Protein AF-A0A2Z6LVL5-F1 (afdb_monomer_lite)

Structure (mmCIF, N/CA/C/O backbone):
data_AF-A0A2Z6LVL5-F1
#
_entry.id   AF-A0A2Z6LVL5-F1
#
loop_
_atom_site.group_PDB
_atom_site.id
_atom_site.type_symbol
_atom_site.label_atom_id
_atom_site.label_alt_id
_atom_site.label_comp_id
_atom_site.label_asym_id
_atom_site.label_entity_id
_atom_site.label_seq_id
_atom_site.pdbx_PDB_ins_code
_atom_site.Cartn_x
_atom_site.Cartn_y
_atom_site.Cartn_z
_atom_site.occupancy
_atom_site.B_iso_or_equiv
_atom_site.auth_seq_id
_atom_site.auth_comp_id
_atom_site.auth_asym_id
_atom_site.auth_atom_id
_atom_site.pdbx_PDB_model_num
ATOM 1 N N . MET A 1 1 ? 21.521 -43.311 -5.655 1.00 43.59 1 MET A N 1
ATOM 2 C CA . MET A 1 1 ? 21.459 -42.672 -4.325 1.00 43.59 1 MET A CA 1
ATOM 3 C C . MET A 1 1 ? 22.452 -41.533 -4.340 1.00 43.59 1 MET A C 1
ATOM 5 O O . MET A 1 1 ? 23.641 -41.7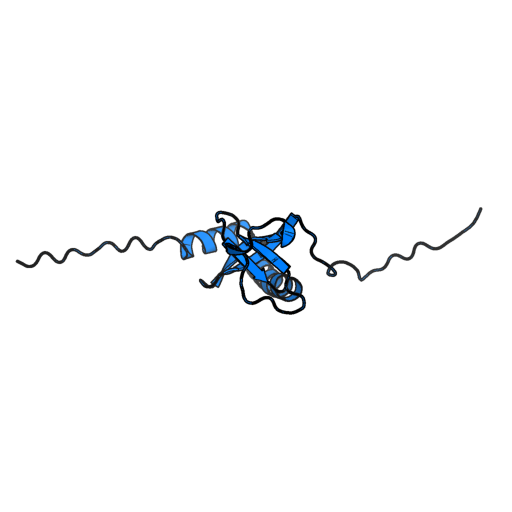91 -4.247 1.00 43.59 1 MET A O 1
ATOM 9 N N . GLU A 1 2 ? 21.982 -40.305 -4.516 1.00 42.38 2 GLU A N 1
ATOM 10 C CA . GLU A 1 2 ? 22.817 -39.116 -4.365 1.00 42.38 2 GLU A CA 1
ATOM 11 C C . GLU A 1 2 ? 22.066 -38.132 -3.473 1.00 42.38 2 GLU A C 1
ATOM 13 O O . GLU A 1 2 ? 20.840 -38.025 -3.526 1.00 42.38 2 GLU A O 1
ATOM 18 N N . LYS A 1 3 ? 22.808 -37.567 -2.527 1.00 42.25 3 LYS A N 1
ATOM 19 C CA . LYS A 1 3 ? 22.341 -37.065 -1.242 1.00 42.25 3 LYS A CA 1
ATOM 20 C C . LYS A 1 3 ? 22.686 -35.581 -1.162 1.00 42.25 3 LYS A C 1
ATOM 22 O O . LYS A 1 3 ? 23.861 -35.239 -1.225 1.00 42.25 3 LYS A O 1
ATOM 27 N N . GLY A 1 4 ? 21.682 -34.750 -0.886 1.00 37.72 4 GLY A N 1
ATOM 28 C CA . GLY A 1 4 ? 21.843 -33.383 -0.373 1.00 37.72 4 GLY A CA 1
ATOM 29 C C . GLY A 1 4 ? 22.079 -32.322 -1.456 1.00 37.72 4 GLY A C 1
ATOM 30 O O . GLY A 1 4 ? 22.733 -32.574 -2.451 1.00 37.72 4 GLY A O 1
ATOM 31 N N . LYS A 1 5 ? 21.597 -31.089 -1.314 1.00 46.25 5 LYS A N 1
ATOM 32 C CA . LYS A 1 5 ? 21.202 -30.354 -0.108 1.00 46.25 5 LYS A CA 1
ATOM 33 C C . LYS A 1 5 ? 20.069 -29.393 -0.486 1.00 46.25 5 LYS A C 1
ATOM 35 O O . LYS A 1 5 ? 20.266 -28.544 -1.347 1.00 46.25 5 LYS A O 1
ATOM 40 N N . ASN A 1 6 ? 18.922 -29.500 0.183 1.00 44.97 6 ASN A N 1
ATOM 41 C CA . ASN A 1 6 ? 17.922 -28.436 0.179 1.00 44.97 6 ASN A CA 1
ATOM 42 C C . ASN A 1 6 ? 18.476 -27.290 1.026 1.00 44.97 6 ASN A C 1
ATOM 44 O O . ASN A 1 6 ? 18.599 -27.430 2.243 1.00 44.97 6 ASN A O 1
ATOM 48 N N . GLN A 1 7 ? 18.849 -26.187 0.381 1.00 43.69 7 GLN A N 1
ATOM 49 C CA . GLN A 1 7 ? 19.005 -24.914 1.071 1.00 43.69 7 GLN A CA 1
ATOM 50 C C . GLN A 1 7 ? 17.611 -24.321 1.223 1.00 43.69 7 GLN A C 1
ATOM 52 O O . GLN A 1 7 ? 16.970 -23.928 0.253 1.00 43.69 7 GLN A O 1
ATOM 57 N N . ILE A 1 8 ? 17.129 -24.352 2.457 1.00 47.28 8 ILE A N 1
ATOM 58 C CA . ILE A 1 8 ? 15.980 -23.581 2.902 1.00 47.28 8 ILE A CA 1
ATOM 59 C C . ILE A 1 8 ? 16.570 -22.216 3.243 1.00 47.28 8 ILE A C 1
ATOM 61 O O . ILE A 1 8 ? 17.247 -22.075 4.260 1.00 47.28 8 ILE A O 1
ATOM 65 N N . ASN A 1 9 ? 16.413 -21.248 2.345 1.00 39.22 9 ASN A N 1
ATOM 66 C CA . ASN A 1 9 ? 16.780 -19.870 2.636 1.00 39.22 9 ASN A CA 1
ATOM 67 C C . ASN A 1 9 ? 15.688 -19.278 3.531 1.00 39.22 9 ASN A C 1
ATOM 69 O O . ASN A 1 9 ? 14.685 -18.742 3.066 1.00 39.22 9 ASN A O 1
ATOM 73 N N . GLU A 1 10 ? 15.877 -19.413 4.842 1.00 45.72 10 GLU A N 1
ATOM 74 C CA . GLU A 1 10 ? 15.217 -18.564 5.828 1.00 45.72 10 GLU A CA 1
ATOM 75 C C . GLU A 1 10 ? 15.755 -17.136 5.652 1.00 45.72 10 GLU A C 1
ATOM 77 O O . GLU A 1 10 ? 16.851 -16.805 6.101 1.00 45.72 10 GLU A O 1
ATOM 82 N N . GLY A 1 11 ? 15.001 -16.308 4.923 1.00 43.66 11 GLY A N 1
ATOM 83 C CA . GLY A 1 11 ? 15.342 -14.902 4.686 1.00 43.66 11 GLY A CA 1
ATOM 84 C C . GLY A 1 11 ? 14.624 -14.203 3.525 1.00 43.66 11 GLY A C 1
ATOM 85 O O . GLY A 1 11 ? 14.946 -13.056 3.242 1.00 43.66 11 GLY A O 1
ATOM 86 N N . GLU A 1 12 ? 13.667 -14.843 2.849 1.00 39.28 12 GLU A N 1
ATOM 87 C CA . GLU A 1 12 ? 13.128 -14.367 1.567 1.00 39.28 12 GLU A CA 1
ATOM 88 C C . GLU A 1 12 ? 11.597 -14.223 1.617 1.00 39.28 12 GLU 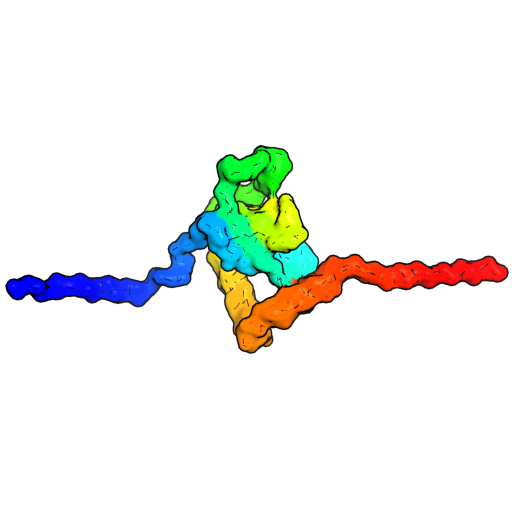A C 1
ATOM 90 O O . GLU A 1 12 ? 10.852 -15.069 1.132 1.00 39.28 12 GLU A O 1
ATOM 95 N N . ALA A 1 13 ? 11.098 -13.172 2.273 1.00 41.56 13 ALA A N 1
ATOM 96 C CA . ALA A 1 13 ? 9.657 -12.872 2.284 1.00 41.56 13 ALA A CA 1
ATOM 97 C C . ALA A 1 13 ? 9.324 -11.370 2.191 1.00 41.56 13 ALA A C 1
ATOM 99 O O . ALA A 1 13 ? 8.170 -10.985 2.371 1.00 41.56 13 ALA A O 1
ATOM 100 N N . ALA A 1 14 ? 10.316 -10.516 1.913 1.00 45.34 14 ALA A N 1
ATOM 101 C CA . ALA A 1 14 ? 10.135 -9.065 1.793 1.00 45.34 14 ALA A CA 1
ATOM 102 C C . ALA A 1 14 ? 10.724 -8.461 0.503 1.00 45.34 14 ALA A C 1
ATOM 104 O O . ALA A 1 14 ? 10.741 -7.238 0.370 1.00 45.34 14 ALA A O 1
ATOM 105 N N . ASP A 1 15 ? 11.181 -9.286 -0.445 1.00 58.84 15 ASP A N 1
ATOM 106 C CA . ASP A 1 15 ? 11.826 -8.806 -1.667 1.00 58.84 15 ASP A CA 1
ATOM 107 C C . ASP A 1 15 ? 10.914 -8.961 -2.891 1.00 58.84 15 ASP A C 1
ATOM 109 O O . ASP A 1 15 ? 10.613 -10.051 -3.366 1.00 58.84 15 ASP A O 1
ATOM 113 N N . SER A 1 16 ? 10.529 -7.799 -3.420 1.00 73.88 16 SER A N 1
ATOM 114 C CA . SER A 1 16 ? 9.735 -7.533 -4.625 1.00 73.88 16 SER A CA 1
ATOM 115 C C . SER A 1 16 ? 8.217 -7.743 -4.515 1.00 73.88 16 SER A C 1
ATOM 117 O O . SER A 1 16 ? 7.699 -8.844 -4.393 1.00 73.88 16 SER A O 1
ATOM 119 N N . VAL A 1 17 ? 7.488 -6.629 -4.611 1.00 88.44 17 VAL A N 1
ATOM 120 C CA . VAL A 1 17 ? 6.046 -6.626 -4.881 1.00 88.44 17 VAL A CA 1
ATOM 121 C C . VAL A 1 17 ? 5.848 -6.826 -6.382 1.00 88.44 17 VAL A C 1
ATOM 123 O O . VAL A 1 17 ? 6.466 -6.116 -7.182 1.00 88.44 17 VAL A O 1
ATOM 126 N N . ALA A 1 18 ? 5.002 -7.778 -6.763 1.00 93.00 18 ALA A N 1
ATOM 127 C CA . ALA A 1 18 ? 4.723 -8.130 -8.147 1.00 93.00 18 ALA A CA 1
ATOM 128 C C . ALA A 1 18 ? 3.523 -7.354 -8.710 1.00 93.00 18 ALA A C 1
ATOM 130 O O . ALA A 1 18 ? 2.688 -6.809 -7.986 1.00 93.00 18 ALA A O 1
ATOM 131 N N . PHE A 1 19 ? 3.408 -7.306 -10.040 1.00 94.25 19 PHE A N 1
ATOM 132 C CA . PHE A 1 19 ? 2.207 -6.766 -10.676 1.00 94.25 19 PHE A CA 1
ATOM 133 C C . PHE A 1 19 ? 0.987 -7.616 -10.320 1.00 94.25 19 PHE A C 1
ATOM 135 O O . PHE A 1 19 ? 1.020 -8.839 -10.418 1.00 94.25 19 PHE A O 1
ATOM 142 N N . GLY A 1 20 ? -0.104 -6.951 -9.952 1.00 93.81 20 GLY A N 1
ATOM 143 C CA . GLY A 1 20 ? -1.329 -7.593 -9.490 1.00 93.81 20 GLY A CA 1
ATOM 144 C C . GLY A 1 20 ? -1.436 -7.713 -7.970 1.00 93.81 20 GLY A C 1
ATOM 145 O O . GLY A 1 20 ? -2.567 -7.811 -7.487 1.00 93.81 20 GLY A O 1
ATOM 146 N N . ASP A 1 21 ? -0.324 -7.616 -7.233 1.00 95.69 21 ASP A N 1
ATOM 147 C CA . ASP A 1 21 ? -0.326 -7.667 -5.771 1.00 95.69 21 ASP A CA 1
ATOM 148 C C . ASP A 1 21 ? -1.134 -6.517 -5.174 1.00 95.69 21 ASP A C 1
ATOM 150 O O . ASP A 1 21 ? -1.150 -5.393 -5.689 1.00 95.69 21 ASP A O 1
ATOM 154 N N . VAL A 1 22 ? -1.792 -6.799 -4.051 1.00 95.88 22 VAL A N 1
ATOM 155 C CA . VAL A 1 22 ? -2.524 -5.796 -3.282 1.00 95.88 22 VAL A CA 1
ATOM 156 C C . VAL A 1 22 ? -1.697 -5.397 -2.073 1.00 95.88 22 VAL A C 1
ATOM 158 O O . VAL A 1 22 ? -1.411 -6.215 -1.204 1.00 95.88 22 VAL A O 1
ATOM 161 N N . ILE A 1 23 ? -1.365 -4.113 -2.002 1.00 96.12 23 ILE A N 1
ATOM 162 C CA . ILE A 1 23 ? -0.698 -3.501 -0.855 1.00 96.12 23 ILE A CA 1
ATOM 163 C C . ILE A 1 23 ? -1.596 -2.428 -0.246 1.00 96.12 23 ILE A C 1
ATOM 165 O O . ILE A 1 23 ? -2.463 -1.865 -0.916 1.00 96.12 23 ILE A O 1
ATOM 169 N N . TYR A 1 24 ? -1.382 -2.115 1.027 1.00 96.69 24 TYR A N 1
ATOM 170 C CA . TYR A 1 24 ? -2.054 -0.989 1.668 1.00 96.69 24 TYR A CA 1
ATOM 171 C C . TYR A 1 24 ? -1.187 0.257 1.594 1.00 96.69 24 TYR A C 1
ATOM 173 O O . TYR A 1 24 ? 0.006 0.219 1.897 1.00 96.69 24 TYR A O 1
ATOM 181 N N . VAL A 1 25 ? -1.804 1.369 1.202 1.00 96.06 25 VAL A N 1
ATOM 182 C CA . VAL A 1 25 ? -1.143 2.662 1.022 1.00 96.06 25 VAL A CA 1
ATOM 183 C C . VAL A 1 25 ? -1.820 3.731 1.858 1.00 96.06 25 VAL A C 1
ATOM 185 O O . VAL A 1 25 ? -3.038 3.724 2.044 1.00 96.06 25 VAL A O 1
ATOM 188 N N . LYS A 1 26 ? -1.027 4.675 2.358 1.00 95.12 26 LYS A N 1
ATOM 189 C CA . LYS A 1 26 ? -1.536 5.799 3.138 1.00 95.12 26 LYS A CA 1
ATOM 190 C C . LYS A 1 26 ? -1.982 6.927 2.212 1.00 95.12 26 LYS A C 1
ATOM 192 O O . LYS A 1 26 ? -1.173 7.517 1.496 1.00 95.12 26 LYS A O 1
ATOM 197 N N . LEU A 1 27 ? -3.273 7.243 2.237 1.00 92.62 27 LEU A N 1
ATOM 198 C CA . LEU A 1 27 ? -3.846 8.362 1.495 1.00 92.62 27 LEU A CA 1
ATOM 199 C C . LEU A 1 27 ? -3.469 9.702 2.140 1.00 92.62 27 LEU A C 1
ATOM 201 O O . LEU A 1 27 ? -3.061 9.771 3.300 1.00 92.62 27 LEU A O 1
ATOM 205 N N . ARG A 1 28 ? -3.669 10.806 1.407 1.00 88.19 28 ARG A N 1
ATOM 206 C CA . ARG A 1 28 ? -3.445 12.169 1.930 1.00 88.19 28 ARG A CA 1
ATOM 207 C C . ARG A 1 28 ? -4.325 12.506 3.134 1.00 88.19 28 ARG A C 1
ATOM 209 O O . ARG A 1 28 ? -3.895 13.271 3.988 1.00 88.19 28 ARG A O 1
ATOM 216 N N . SER A 1 29 ? -5.521 11.926 3.218 1.00 87.25 29 SER A N 1
ATOM 217 C CA . SER A 1 29 ? -6.397 12.034 4.389 1.00 87.25 29 SER A CA 1
ATOM 218 C C . SER A 1 29 ? -5.824 11.339 5.628 1.00 87.25 29 SER A C 1
ATOM 220 O O . SER A 1 29 ? -6.264 11.588 6.750 1.00 87.25 29 SER A O 1
ATOM 222 N N . GLY A 1 30 ? -4.816 10.482 5.456 1.00 90.50 30 GLY A N 1
ATOM 223 C CA . GLY A 1 30 ? -4.219 9.653 6.495 1.00 90.50 30 GLY A CA 1
ATOM 224 C C . GLY A 1 30 ? -4.892 8.290 6.660 1.00 90.50 30 GLY A C 1
ATOM 225 O O . GLY A 1 30 ? -4.457 7.537 7.526 1.00 90.50 30 GLY A O 1
ATOM 226 N N . SER A 1 31 ? -5.921 7.980 5.866 1.00 93.94 31 SER A N 1
ATOM 227 C CA . SER A 1 31 ? -6.547 6.654 5.795 1.00 93.94 31 SER A CA 1
ATOM 228 C C . SER A 1 31 ? -5.612 5.635 5.137 1.00 93.94 31 SER A C 1
ATOM 230 O O . SER A 1 31 ? -4.867 5.981 4.217 1.00 93.94 31 SER A O 1
ATOM 232 N N . TRP A 1 32 ? -5.672 4.379 5.578 1.00 96.06 32 TRP A N 1
ATOM 233 C CA . TRP A 1 32 ? -4.982 3.260 4.932 1.00 96.06 32 TRP A CA 1
ATOM 234 C C . TRP A 1 32 ? -5.929 2.554 3.972 1.00 96.06 32 TRP A C 1
ATOM 236 O O . TRP A 1 32 ? -7.012 2.139 4.374 1.00 96.06 32 TRP A O 1
ATOM 246 N N . TRP A 1 33 ? -5.524 2.422 2.710 1.00 96.38 33 TRP A N 1
ATOM 247 C CA . TRP A 1 33 ? -6.401 1.945 1.644 1.00 96.38 33 TRP A CA 1
ATOM 248 C C . TRP A 1 33 ? -5.762 0.838 0.815 1.00 96.38 33 TRP A C 1
ATOM 250 O O . TRP A 1 33 ? -4.571 0.940 0.509 1.00 96.38 33 TRP A O 1
ATOM 260 N N . PRO A 1 34 ? -6.528 -0.179 0.390 1.00 96.75 34 PRO A N 1
ATOM 261 C CA . PRO A 1 34 ? -6.023 -1.177 -0.536 1.00 96.75 34 PRO A CA 1
ATOM 262 C C . PRO A 1 34 ? -5.731 -0.553 -1.907 1.00 96.75 34 PRO A C 1
ATOM 264 O O . PRO A 1 34 ? -6.531 0.207 -2.466 1.00 96.75 34 PRO A O 1
ATOM 267 N N . ALA A 1 35 ? -4.593 -0.917 -2.486 1.00 96.81 35 ALA A N 1
ATOM 268 C CA . ALA A 1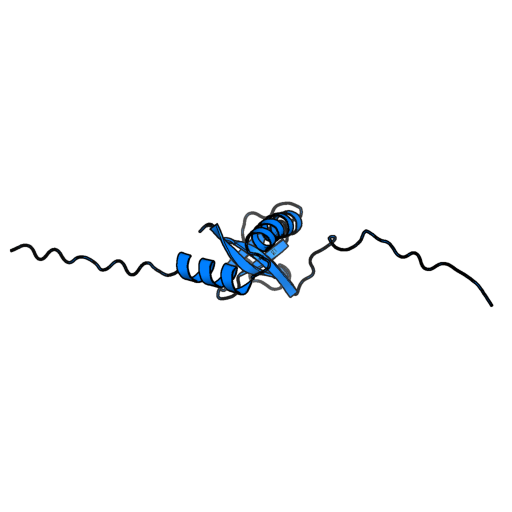 35 ? -4.186 -0.538 -3.829 1.00 96.81 35 ALA A CA 1
ATOM 269 C C . ALA A 1 35 ? -3.518 -1.720 -4.536 1.00 96.81 35 ALA A C 1
ATOM 271 O O . ALA A 1 35 ? -2.812 -2.507 -3.913 1.00 96.81 35 ALA A O 1
ATOM 272 N N . GLN A 1 36 ? -3.748 -1.843 -5.839 1.00 96.81 36 GLN A N 1
ATOM 273 C CA . GLN A 1 36 ? -3.161 -2.892 -6.666 1.00 96.81 36 GLN A CA 1
ATOM 274 C C . GLN A 1 36 ? -1.921 -2.374 -7.386 1.00 96.81 36 GLN A C 1
ATOM 276 O O . GLN A 1 36 ? -1.974 -1.296 -7.977 1.00 96.81 36 GLN A O 1
ATOM 281 N N . VAL A 1 37 ? -0.839 -3.143 -7.394 1.00 96.00 37 VAL A N 1
ATOM 282 C CA . VAL A 1 37 ? 0.367 -2.823 -8.163 1.00 96.00 37 VAL A CA 1
ATOM 283 C C . VAL A 1 37 ? 0.117 -3.064 -9.646 1.00 96.00 37 VAL A C 1
ATOM 285 O O . VAL A 1 37 ? -0.373 -4.119 -10.045 1.00 96.00 37 VAL A O 1
ATOM 288 N N . VAL A 1 38 ? 0.434 -2.072 -10.474 1.00 94.44 38 VAL A N 1
ATOM 289 C CA . VAL A 1 38 ? 0.139 -2.076 -11.912 1.00 94.44 38 VAL A CA 1
ATOM 290 C C . VAL A 1 38 ? 1.379 -1.728 -12.725 1.00 94.44 38 VAL A C 1
ATOM 292 O O . VAL A 1 38 ? 2.270 -1.023 -12.255 1.00 94.44 38 VAL A O 1
ATOM 295 N N . ASP A 1 39 ? 1.430 -2.217 -13.962 1.00 91.75 39 ASP A N 1
ATOM 296 C CA . ASP A 1 39 ? 2.503 -1.873 -14.893 1.00 91.75 39 ASP A CA 1
ATOM 297 C C . ASP A 1 39 ? 2.274 -0.469 -15.467 1.00 91.75 39 ASP A C 1
ATOM 299 O O . ASP A 1 39 ? 1.203 -0.172 -16.005 1.00 91.75 39 ASP A O 1
ATOM 303 N N . ASP A 1 40 ? 3.300 0.382 -15.430 1.00 86.50 40 ASP A N 1
ATOM 304 C CA . ASP A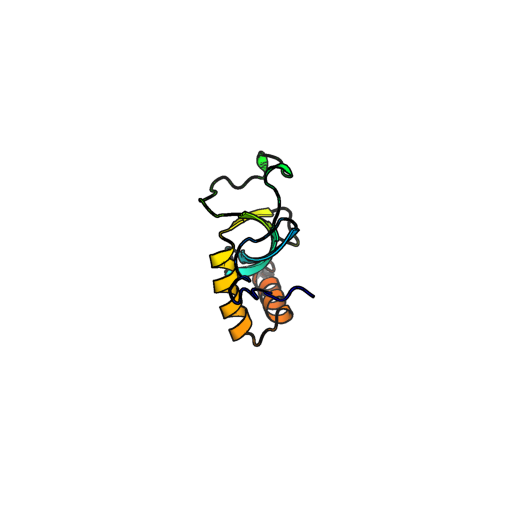 1 40 ? 3.310 1.693 -16.082 1.00 86.50 40 ASP A CA 1
ATOM 305 C C . ASP A 1 40 ? 2.935 1.598 -17.569 1.00 86.50 40 ASP A C 1
ATOM 307 O O . ASP A 1 40 ? 2.375 2.542 -18.129 1.00 86.50 40 ASP A O 1
ATOM 311 N N . LYS A 1 41 ? 3.251 0.489 -18.246 1.00 87.56 41 LYS A N 1
ATOM 312 C CA . LYS A 1 41 ? 2.913 0.292 -19.666 1.00 87.56 41 LYS A CA 1
ATOM 313 C C . LYS A 1 41 ? 1.419 0.072 -19.902 1.00 87.56 41 LYS A C 1
ATOM 315 O O . LYS A 1 41 ? 0.948 0.309 -21.009 1.00 87.56 41 LYS A O 1
ATOM 320 N N . SER A 1 42 ? 0.682 -0.345 -18.874 1.00 83.81 42 SER A N 1
ATOM 321 C CA . SER A 1 42 ? -0.755 -0.628 -18.962 1.00 83.81 42 SER A CA 1
ATOM 322 C C . SER A 1 42 ? -1.638 0.618 -18.832 1.00 83.81 42 SER A C 1
ATOM 324 O O . SER A 1 42 ? -2.849 0.526 -19.030 1.00 83.81 42 SER A O 1
ATOM 326 N N . ILE A 1 43 ? -1.057 1.788 -18.524 1.00 86.06 43 ILE A N 1
ATOM 327 C CA . ILE A 1 43 ? -1.815 3.021 -18.284 1.00 86.06 43 ILE A CA 1
ATOM 328 C C . ILE A 1 43 ? -1.438 4.159 -19.236 1.00 86.06 43 ILE A C 1
ATOM 330 O O . ILE A 1 43 ? -0.279 4.337 -19.621 1.00 86.06 43 ILE A O 1
ATOM 334 N N . LEU A 1 44 ? -2.440 4.973 -19.582 1.00 86.56 44 LEU A N 1
ATOM 335 C CA . LEU A 1 44 ? -2.261 6.174 -20.397 1.00 86.56 44 LEU A CA 1
ATOM 336 C C . LEU A 1 44 ? -1.283 7.142 -19.725 1.00 86.56 44 LEU A C 1
ATOM 338 O O . LEU A 1 44 ? -1.367 7.394 -18.523 1.00 86.56 44 LEU A O 1
ATOM 342 N N . SER A 1 45 ? -0.399 7.752 -20.515 1.00 84.50 45 SER A N 1
ATOM 343 C CA . SER A 1 45 ? 0.608 8.694 -20.012 1.00 84.50 45 SER A CA 1
ATOM 344 C C . SER A 1 45 ? 0.010 9.889 -19.261 1.00 84.50 45 SER A C 1
ATOM 346 O O . SER A 1 45 ? 0.644 10.402 -18.347 1.00 84.50 45 SER A O 1
ATOM 348 N N . SER A 1 46 ? -1.217 10.302 -19.596 1.00 85.56 46 SER A N 1
ATOM 349 C CA . SER A 1 46 ? -1.945 11.376 -18.903 1.00 85.56 46 SER A CA 1
ATOM 350 C C . SER A 1 46 ? -2.375 11.020 -17.475 1.00 85.56 46 SER A C 1
ATOM 352 O O . SER A 1 46 ? -2.586 11.919 -16.666 1.00 85.56 46 SER A O 1
ATOM 354 N N . LEU A 1 47 ? -2.494 9.728 -17.154 1.00 85.75 47 LEU A N 1
ATOM 355 C CA . LEU A 1 47 ? -2.877 9.227 -15.830 1.00 85.75 47 LEU A CA 1
ATOM 356 C C . LEU A 1 47 ? -1.662 8.928 -14.941 1.00 85.75 47 LEU A C 1
ATOM 358 O O . LEU A 1 47 ? -1.820 8.668 -13.748 1.00 85.75 47 LEU A O 1
ATOM 362 N N . LYS A 1 48 ? -0.448 8.958 -15.508 1.00 86.31 48 LYS A N 1
ATOM 363 C CA . LYS A 1 48 ? 0.784 8.646 -14.781 1.00 86.31 48 LYS A CA 1
ATOM 364 C C . LYS A 1 48 ? 1.102 9.742 -13.763 1.00 86.31 48 LYS A C 1
ATOM 366 O O . LYS A 1 48 ? 1.181 10.917 -14.131 1.00 86.31 48 LYS A O 1
ATOM 371 N N . PRO A 1 49 ? 1.359 9.391 -12.492 1.00 87.00 49 PRO A N 1
ATOM 372 C CA . PRO A 1 49 ? 1.822 10.366 -11.522 1.00 87.00 49 PRO A CA 1
ATOM 373 C C . PRO A 1 49 ? 3.220 10.866 -11.911 1.00 87.00 49 PRO A C 1
ATOM 375 O O . PRO A 1 49 ? 4.122 10.083 -12.202 1.00 87.00 49 PRO A O 1
ATOM 378 N N . ARG A 1 50 ? 3.417 12.187 -11.888 1.00 82.06 50 ARG A N 1
ATOM 379 C CA . ARG A 1 50 ? 4.623 12.847 -12.425 1.00 82.06 50 ARG A CA 1
ATOM 380 C C . ARG A 1 50 ? 5.908 12.604 -11.617 1.00 82.06 50 ARG A C 1
ATOM 382 O O . ARG A 1 50 ? 6.998 12.712 -12.164 1.00 82.06 50 ARG A O 1
ATOM 389 N N . ASN A 1 51 ? 5.792 12.285 -10.328 1.00 80.62 51 ASN A N 1
ATOM 390 C CA . ASN A 1 51 ? 6.921 12.254 -9.393 1.00 80.62 51 ASN A CA 1
ATOM 391 C C . ASN A 1 51 ? 7.195 10.823 -8.913 1.00 80.62 51 ASN A C 1
ATOM 393 O O . ASN A 1 51 ? 6.752 10.446 -7.830 1.00 80.62 51 ASN A O 1
ATOM 397 N N . ARG A 1 52 ? 7.887 10.018 -9.723 1.00 86.38 52 ARG A N 1
ATOM 398 C CA . ARG A 1 52 ? 8.331 8.668 -9.342 1.00 86.38 52 ARG A CA 1
ATOM 399 C C . ARG A 1 52 ? 9.752 8.728 -8.782 1.00 86.38 52 ARG A C 1
ATOM 401 O O . ARG A 1 52 ? 10.628 9.295 -9.433 1.00 86.38 52 ARG A O 1
ATOM 408 N N . ARG A 1 53 ? 9.989 8.172 -7.591 1.00 89.50 53 ARG A N 1
ATOM 409 C CA . ARG A 1 53 ? 11.341 8.007 -7.033 1.00 89.50 53 ARG A CA 1
ATOM 410 C C . ARG A 1 53 ? 11.900 6.632 -7.392 1.00 89.50 53 ARG A C 1
ATOM 412 O O . ARG A 1 53 ? 11.160 5.718 -7.755 1.00 89.50 53 ARG A O 1
ATOM 419 N N . ALA A 1 54 ? 13.219 6.481 -7.291 1.00 87.31 54 ALA A N 1
ATOM 420 C CA . ALA A 1 54 ? 13.855 5.177 -7.442 1.00 87.31 54 ALA A CA 1
ATOM 421 C C . ALA A 1 54 ? 13.304 4.197 -6.390 1.00 87.31 54 ALA A C 1
ATOM 423 O O . ALA A 1 54 ? 13.217 4.539 -5.211 1.00 87.31 54 ALA A O 1
ATOM 424 N N . GLY A 1 55 ? 12.912 3.001 -6.833 1.00 88.06 55 GLY A N 1
ATOM 425 C CA . GLY A 1 55 ? 12.295 1.980 -5.980 1.00 88.06 55 GLY A CA 1
ATOM 426 C C . GLY A 1 55 ? 10.788 2.140 -5.754 1.00 88.06 55 GLY A C 1
ATOM 427 O O . GLY A 1 55 ? 10.188 1.266 -5.134 1.00 88.06 55 GLY A O 1
ATOM 428 N N . ASP A 1 56 ? 10.154 3.201 -6.265 1.00 93.00 56 ASP A N 1
ATOM 429 C CA . ASP A 1 56 ? 8.695 3.310 -6.217 1.00 93.00 56 ASP A CA 1
ATOM 430 C C . ASP A 1 56 ? 8.042 2.396 -7.263 1.00 93.00 56 ASP A C 1
ATOM 432 O O . ASP A 1 56 ? 8.480 2.316 -8.422 1.00 93.00 56 ASP A O 1
ATOM 436 N N . VAL A 1 57 ? 6.934 1.776 -6.862 1.00 93.75 57 VAL A N 1
ATOM 437 C CA . VAL A 1 57 ? 6.005 1.058 -7.735 1.00 93.75 57 VAL A CA 1
ATOM 438 C C . VAL A 1 57 ? 4.767 1.906 -8.007 1.00 93.75 57 VAL A C 1
ATOM 440 O O . VAL A 1 57 ? 4.359 2.722 -7.175 1.00 93.75 57 VAL A O 1
ATOM 443 N N . LEU A 1 58 ? 4.165 1.716 -9.177 1.00 95.19 58 LEU A N 1
ATOM 444 C CA . LEU A 1 58 ? 2.888 2.328 -9.507 1.00 95.19 58 LEU A CA 1
ATOM 445 C C . LEU A 1 58 ? 1.755 1.460 -8.965 1.00 95.19 58 LEU A C 1
ATOM 447 O O . LEU A 1 58 ? 1.720 0.250 -9.189 1.00 95.19 58 LEU A O 1
ATOM 451 N N . VAL A 1 59 ? 0.801 2.091 -8.288 1.00 95.62 59 VAL A N 1
ATOM 452 C CA . VAL A 1 59 ? -0.383 1.414 -7.762 1.00 95.62 59 VAL A CA 1
ATOM 453 C C . VAL A 1 59 ? -1.667 2.123 -8.166 1.00 95.62 59 VAL A C 1
ATOM 455 O O . VAL A 1 59 ? -1.702 3.351 -8.257 1.00 95.62 59 VAL A O 1
ATOM 458 N N . ARG A 1 60 ? -2.741 1.357 -8.364 1.00 95.69 60 ARG A N 1
ATOM 459 C CA . ARG A 1 60 ? -4.112 1.842 -8.545 1.00 95.69 60 ARG A CA 1
ATOM 460 C C . ARG A 1 60 ? -4.894 1.665 -7.249 1.00 95.69 60 ARG A C 1
ATOM 462 O O . ARG A 1 60 ? -5.014 0.552 -6.746 1.00 95.69 60 ARG A O 1
ATOM 469 N N . ILE A 1 61 ? -5.466 2.744 -6.730 1.00 95.12 61 ILE A N 1
ATOM 470 C CA . ILE A 1 61 ? -6.236 2.721 -5.478 1.00 95.12 61 ILE A CA 1
ATOM 471 C C . ILE A 1 61 ? 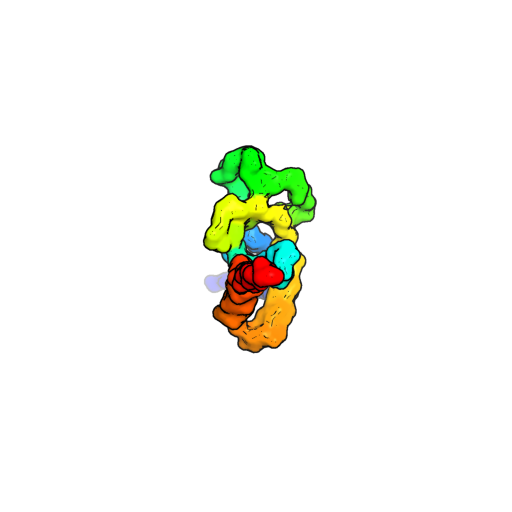-7.611 2.085 -5.725 1.00 95.12 61 ILE A C 1
ATOM 473 O O . ILE A 1 61 ? -8.358 2.550 -6.592 1.00 95.12 61 ILE A O 1
ATOM 477 N N . TYR A 1 62 ? -7.979 1.064 -4.947 1.00 94.06 62 TYR A N 1
ATOM 478 C CA . TYR A 1 62 ? -9.285 0.407 -5.071 1.00 94.06 62 TYR A CA 1
ATOM 479 C C . TYR A 1 62 ? -10.451 1.364 -4.803 1.00 94.06 62 TYR A C 1
ATOM 481 O O . TYR A 1 62 ? -10.371 2.263 -3.970 1.00 94.06 62 TYR A O 1
ATOM 489 N N . GLY A 1 63 ? -11.554 1.162 -5.527 1.00 90.69 63 GLY A N 1
ATOM 490 C CA . GLY A 1 63 ? -12.719 2.053 -5.490 1.00 90.69 63 GLY A CA 1
ATOM 491 C C . GLY A 1 63 ? -12.534 3.360 -6.271 1.00 90.69 63 GLY A C 1
ATOM 492 O O . GLY A 1 63 ? -13.489 4.110 -6.435 1.00 90.69 63 GLY A O 1
ATOM 493 N N . SER A 1 64 ? -11.339 3.617 -6.811 1.00 84.69 64 SER A N 1
ATOM 494 C CA . SER A 1 64 ? -11.055 4.775 -7.659 1.00 84.69 64 SER A CA 1
ATOM 495 C C . SER A 1 64 ? -10.322 4.363 -8.942 1.00 84.69 64 SER A C 1
ATOM 497 O O . SER A 1 64 ? -9.880 3.226 -9.091 1.00 84.69 64 SER A O 1
ATOM 499 N N . HIS A 1 65 ? -10.173 5.301 -9.877 1.00 85.62 65 HIS A N 1
ATOM 500 C CA . HIS A 1 65 ? -9.251 5.184 -11.015 1.00 85.62 65 HIS A CA 1
ATOM 501 C C . HIS A 1 65 ? -8.007 6.066 -10.816 1.00 85.62 65 HIS A C 1
ATOM 503 O O . HIS A 1 65 ? -7.422 6.557 -11.778 1.00 85.62 65 HIS A O 1
ATOM 509 N N . THR A 1 66 ? -7.621 6.292 -9.557 1.00 91.69 66 THR A N 1
ATOM 510 C CA . THR A 1 66 ? -6.472 7.121 -9.185 1.00 91.69 66 THR A CA 1
ATOM 511 C C . THR A 1 66 ? -5.225 6.262 -9.024 1.00 91.69 66 THR A C 1
ATOM 513 O O . THR A 1 66 ? -5.276 5.177 -8.437 1.00 91.69 66 THR A O 1
ATOM 516 N N . PHE A 1 67 ? -4.096 6.780 -9.506 1.00 94.12 67 PHE A N 1
ATOM 517 C CA . PHE A 1 67 ? -2.799 6.114 -9.455 1.00 94.12 67 PHE A CA 1
ATOM 518 C C . PHE A 1 67 ? -1.817 6.866 -8.556 1.00 94.12 67 PHE A C 1
ATOM 520 O O . PHE A 1 67 ? -1.851 8.096 -8.492 1.00 94.12 67 PHE A O 1
ATOM 527 N N . LEU A 1 68 ? -0.929 6.136 -7.880 1.00 94.31 68 LEU A N 1
ATOM 528 C CA . LEU A 1 68 ? 0.112 6.685 -7.008 1.00 94.31 68 LEU A CA 1
ATOM 529 C C . LEU A 1 68 ? 1.443 5.961 -7.227 1.00 94.31 68 LEU A C 1
ATOM 531 O O . LEU A 1 68 ? 1.456 4.756 -7.454 1.00 94.31 68 LEU A O 1
ATOM 535 N N . ASN A 1 69 ? 2.552 6.691 -7.099 1.00 94.62 69 ASN A N 1
ATOM 536 C CA . ASN A 1 69 ? 3.875 6.090 -6.931 1.00 94.62 69 ASN A CA 1
ATOM 537 C C . ASN A 1 69 ? 4.122 5.893 -5.437 1.00 94.62 69 ASN A C 1
ATOM 539 O O . ASN A 1 69 ? 3.991 6.846 -4.663 1.00 94.62 69 ASN A O 1
ATOM 543 N N . VAL A 1 70 ? 4.447 4.669 -5.035 1.00 94.31 70 VAL A N 1
ATOM 544 C CA . VAL A 1 70 ? 4.617 4.297 -3.629 1.00 94.31 70 VAL A CA 1
ATOM 545 C C . VAL A 1 70 ? 5.865 3.445 -3.477 1.00 94.31 70 VAL A C 1
ATOM 547 O O . VAL A 1 70 ? 6.089 2.532 -4.263 1.00 94.31 70 VAL A O 1
ATOM 550 N N . ASN A 1 71 ? 6.656 3.711 -2.440 1.00 94.38 71 ASN A N 1
ATOM 551 C CA . ASN A 1 71 ? 7.720 2.806 -2.029 1.00 94.38 71 ASN A CA 1
ATOM 552 C C . ASN A 1 71 ? 7.087 1.606 -1.294 1.00 94.38 71 ASN A C 1
ATOM 554 O O . ASN A 1 71 ? 6.562 1.796 -0.190 1.00 94.38 71 ASN A O 1
ATOM 558 N N . PRO A 1 72 ? 7.101 0.393 -1.877 1.00 93.88 72 PRO A N 1
ATOM 559 C CA . PRO A 1 72 ? 6.379 -0.746 -1.317 1.00 93.88 72 PRO A CA 1
ATOM 560 C C . PRO A 1 72 ? 6.934 -1.176 0.042 1.00 93.88 72 PRO A C 1
ATOM 562 O O . PRO A 1 72 ? 6.156 -1.422 0.956 1.00 93.88 72 PRO A O 1
ATOM 565 N N . VAL A 1 73 ? 8.261 -1.185 0.210 1.00 92.75 73 VAL A N 1
ATOM 566 C CA . VAL A 1 73 ? 8.928 -1.586 1.462 1.00 92.75 73 VAL A CA 1
ATOM 567 C C . VAL A 1 73 ? 8.467 -0.703 2.620 1.00 92.75 73 VAL A C 1
ATOM 569 O O . VAL A 1 73 ? 8.037 -1.190 3.665 1.00 92.75 73 VAL A O 1
ATOM 572 N N . ARG A 1 74 ? 8.484 0.617 2.407 1.00 93.75 74 ARG A N 1
ATOM 573 C CA . ARG A 1 74 ? 8.020 1.587 3.398 1.00 93.75 74 ARG A CA 1
ATOM 574 C C . ARG A 1 74 ? 6.529 1.433 3.689 1.00 93.75 74 ARG A C 1
ATOM 576 O O . ARG A 1 74 ? 6.140 1.454 4.852 1.00 93.75 74 ARG A O 1
ATOM 583 N N . SER A 1 75 ? 5.707 1.290 2.649 1.00 94.94 75 SER A N 1
ATOM 584 C CA . SER A 1 75 ? 4.254 1.169 2.801 1.00 94.94 75 SER A CA 1
ATOM 585 C C . SER A 1 75 ? 3.876 -0.079 3.597 1.00 94.94 75 SER A C 1
ATOM 587 O O . SER A 1 75 ? 3.097 0.018 4.540 1.00 94.94 75 SER A O 1
ATOM 589 N N . CYS A 1 76 ? 4.475 -1.227 3.269 1.00 94.38 76 CYS A N 1
ATOM 590 C CA . CYS A 1 76 ? 4.248 -2.485 3.972 1.00 94.38 76 CYS A CA 1
ATOM 591 C C . CYS A 1 76 ? 4.698 -2.407 5.436 1.00 94.38 76 CYS A C 1
ATOM 593 O O . CYS A 1 76 ? 3.929 -2.778 6.316 1.00 94.38 76 CYS A O 1
ATOM 595 N N . SER A 1 77 ? 5.887 -1.862 5.715 1.00 95.00 77 SER A N 1
ATOM 596 C CA . SER A 1 77 ? 6.401 -1.733 7.088 1.00 95.00 77 SER A CA 1
ATOM 597 C C . SER A 1 77 ? 5.543 -0.805 7.961 1.00 95.00 77 SER A C 1
ATOM 599 O O . SER A 1 77 ? 5.176 -1.153 9.089 1.00 95.00 77 SER A O 1
ATOM 601 N N . GLU A 1 78 ? 5.165 0.366 7.438 1.00 96.31 78 GLU A N 1
ATOM 602 C CA . GLU A 1 78 ? 4.271 1.284 8.151 1.00 96.31 78 GLU A CA 1
ATOM 603 C C . GLU A 1 78 ? 2.892 0.640 8.375 1.00 96.31 78 GLU A C 1
ATOM 605 O O . GLU A 1 78 ? 2.345 0.723 9.477 1.00 96.31 78 GLU A O 1
ATOM 610 N N . PHE A 1 79 ? 2.345 -0.048 7.367 1.00 96.31 79 PHE A N 1
ATOM 611 C CA . PHE A 1 79 ? 1.047 -0.706 7.483 1.00 96.31 79 PHE A CA 1
ATOM 612 C C . PHE A 1 79 ? 1.057 -1.878 8.465 1.00 96.31 79 PHE A C 1
ATOM 614 O O . PHE A 1 79 ? 0.104 -2.039 9.221 1.00 96.31 79 PHE A O 1
ATOM 621 N N . GLU A 1 80 ? 2.132 -2.664 8.521 1.00 96.00 80 GLU A N 1
ATOM 622 C CA . GLU A 1 80 ? 2.266 -3.775 9.466 1.00 96.00 80 GLU A CA 1
ATOM 623 C C . GLU A 1 80 ? 2.136 -3.292 10.920 1.00 96.00 80 GLU A C 1
ATOM 625 O O . GLU A 1 80 ? 1.485 -3.934 11.746 1.00 96.00 80 GLU A O 1
ATOM 630 N N . THR A 1 81 ? 2.680 -2.112 11.227 1.00 96.69 81 THR A N 1
ATOM 631 C CA . THR A 1 81 ? 2.525 -1.479 12.546 1.00 96.69 81 THR A CA 1
ATOM 632 C C . THR A 1 81 ? 1.062 -1.134 12.831 1.00 96.69 81 THR A C 1
ATOM 634 O O . THR A 1 81 ? 0.552 -1.385 13.922 1.00 96.69 81 THR A O 1
ATOM 637 N N . ILE A 1 82 ? 0.356 -0.589 11.841 1.00 96.44 82 ILE A N 1
ATOM 638 C CA . ILE A 1 82 ? -1.062 -0.224 11.955 1.00 96.44 82 ILE A CA 1
ATOM 639 C C . ILE A 1 82 ? -1.935 -1.465 12.120 1.00 96.44 82 ILE A C 1
ATOM 641 O O . ILE A 1 82 ? -2.866 -1.457 12.927 1.00 96.44 82 ILE A O 1
ATOM 645 N N . LEU A 1 83 ? -1.603 -2.533 11.398 1.00 95.88 83 LEU A N 1
ATOM 646 C CA . LEU A 1 83 ? -2.274 -3.818 11.475 1.00 95.88 83 LEU A CA 1
ATOM 647 C C . LEU A 1 83 ? -2.119 -4.434 12.869 1.00 95.88 83 LEU A C 1
ATOM 649 O O . LEU A 1 83 ? -3.118 -4.806 13.481 1.00 95.88 83 LEU A O 1
ATOM 653 N N . LYS A 1 84 ? -0.896 -4.460 13.416 1.00 96.25 84 LYS A N 1
ATOM 654 C CA . LYS A 1 84 ? -0.621 -4.928 14.786 1.00 96.25 84 LYS A CA 1
ATOM 655 C C . LYS A 1 84 ? -1.395 -4.123 15.832 1.00 96.25 84 LYS A C 1
ATOM 657 O O . LYS A 1 84 ? -2.033 -4.711 16.702 1.00 96.25 84 LYS A O 1
ATOM 662 N N . ASN A 1 85 ? -1.412 -2.796 15.703 1.00 95.75 85 ASN A N 1
ATOM 663 C CA . ASN A 1 85 ? -2.140 -1.905 16.614 1.00 95.75 85 ASN A CA 1
ATOM 664 C C . ASN A 1 85 ? -3.668 -2.073 16.549 1.00 95.75 85 ASN A C 1
ATOM 666 O O . ASN A 1 85 ? -4.362 -1.692 17.486 1.00 95.75 85 ASN A O 1
ATOM 670 N N . ASN A 1 86 ? -4.189 -2.640 15.460 1.00 94.88 86 ASN A N 1
ATOM 671 C CA . ASN A 1 86 ? -5.605 -2.955 15.278 1.00 94.88 86 ASN A CA 1
ATOM 672 C C . ASN A 1 86 ? -5.898 -4.452 15.425 1.00 94.88 86 ASN A C 1
ATOM 674 O O . ASN A 1 86 ? -6.889 -4.936 14.885 1.00 94.88 86 ASN A O 1
ATOM 678 N N . ASN A 1 87 ? -5.041 -5.199 16.129 1.00 96.12 87 ASN A N 1
ATOM 679 C CA . ASN A 1 87 ? -5.229 -6.630 16.389 1.00 96.12 87 ASN A CA 1
ATOM 680 C C . ASN A 1 87 ? -5.361 -7.482 15.110 1.00 96.12 87 ASN A C 1
ATOM 682 O O . ASN A 1 87 ? -5.980 -8.542 15.134 1.00 96.12 87 ASN A O 1
ATOM 686 N N . GLY A 1 88 ? -4.802 -7.028 13.988 1.00 94.19 88 GLY A N 1
ATOM 687 C CA . GLY A 1 88 ? -4.936 -7.704 12.698 1.00 94.19 88 GLY A CA 1
ATOM 688 C C . GLY A 1 88 ? -6.254 -7.440 11.961 1.00 94.19 88 GLY A C 1
ATOM 689 O O . GLY A 1 88 ? -6.473 -8.024 10.901 1.00 94.19 88 GLY A O 1
ATOM 690 N N . ASP A 1 89 ? -7.135 -6.576 12.474 1.00 96.19 89 ASP A N 1
ATOM 691 C CA . ASP A 1 89 ? -8.464 -6.354 11.898 1.00 96.19 89 ASP A CA 1
ATOM 692 C C . ASP A 1 89 ? -8.424 -5.400 10.690 1.00 96.19 89 ASP A C 1
ATOM 694 O O . ASP A 1 89 ? -8.607 -4.183 10.789 1.00 96.19 89 ASP A O 1
ATOM 698 N N . LEU A 1 90 ? -8.202 -5.980 9.508 1.00 95.12 90 LEU A N 1
ATOM 699 C CA . LEU A 1 90 ? -8.233 -5.265 8.227 1.00 95.12 90 LEU A CA 1
ATOM 700 C C . LEU A 1 90 ? -9.594 -4.628 7.931 1.00 95.12 90 LEU A C 1
ATOM 702 O O . LEU A 1 90 ? -9.651 -3.555 7.324 1.00 95.12 90 LEU A O 1
ATOM 706 N N . ARG A 1 91 ? -10.690 -5.281 8.340 1.00 95.75 91 ARG A N 1
ATOM 707 C CA . ARG A 1 91 ? -12.049 -4.788 8.094 1.00 95.75 91 ARG A CA 1
ATOM 708 C C . ARG A 1 91 ? -12.270 -3.493 8.859 1.00 95.75 91 ARG A C 1
ATOM 710 O O . ARG A 1 91 ? -12.792 -2.542 8.284 1.00 95.75 91 ARG A O 1
ATOM 717 N N . LYS A 1 92 ? -11.838 -3.449 10.118 1.00 95.88 92 LYS A N 1
ATOM 718 C CA . LYS A 1 92 ? -11.896 -2.247 10.948 1.00 95.88 92 LYS A CA 1
ATOM 719 C C . LYS A 1 92 ? -11.090 -1.102 10.341 1.00 95.88 92 LYS A C 1
ATOM 721 O O . LYS A 1 92 ? -11.637 -0.019 10.174 1.00 95.88 92 LYS A O 1
ATOM 726 N N . ILE A 1 93 ? -9.842 -1.347 9.930 1.00 96.69 93 ILE A N 1
ATOM 727 C CA . ILE A 1 93 ? -8.995 -0.310 9.310 1.00 96.69 93 ILE A CA 1
ATOM 728 C C . ILE A 1 93 ? -9.657 0.268 8.050 1.00 96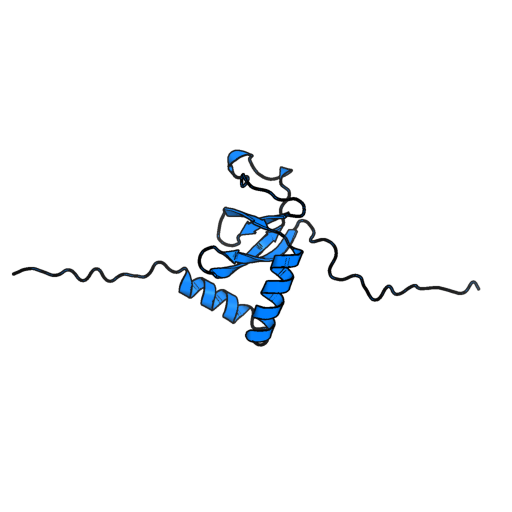.69 93 ILE A C 1
ATOM 730 O O . ILE A 1 93 ? -9.692 1.485 7.863 1.00 96.69 93 ILE A O 1
ATOM 734 N N . LEU A 1 94 ? -10.202 -0.596 7.186 1.00 94.62 94 LEU A N 1
ATOM 735 C CA . LEU A 1 94 ? -10.894 -0.156 5.975 1.00 94.62 94 LEU A CA 1
ATOM 736 C C . LEU A 1 94 ? -12.171 0.630 6.302 1.00 94.62 94 LEU A C 1
ATOM 738 O O . LEU A 1 94 ? -12.435 1.653 5.672 1.00 94.62 94 LEU A O 1
ATOM 742 N N . GLN A 1 95 ? -12.953 0.169 7.281 1.00 94.94 95 GLN A N 1
ATOM 743 C CA . GLN A 1 95 ? -14.170 0.847 7.720 1.00 94.94 95 GLN A CA 1
ATOM 744 C C . GLN A 1 95 ? -13.866 2.249 8.267 1.00 94.94 95 GLN A C 1
ATOM 746 O O . GLN A 1 95 ? -14.507 3.208 7.849 1.00 94.94 95 GLN A O 1
ATOM 751 N N . GLU A 1 96 ? -12.860 2.390 9.130 1.00 93.44 96 GLU A N 1
ATOM 752 C CA . GLU A 1 96 ? -12.436 3.692 9.661 1.00 93.44 96 GLU A CA 1
ATOM 753 C C . GLU A 1 96 ? -11.969 4.636 8.548 1.00 93.44 96 GLU A C 1
ATOM 755 O O . GLU A 1 96 ? -12.294 5.824 8.551 1.00 93.44 96 GLU A O 1
ATOM 760 N N . GLY A 1 97 ? -11.233 4.109 7.563 1.00 92.19 97 GLY A N 1
ATOM 761 C CA . GLY A 1 97 ? -10.850 4.873 6.381 1.00 92.19 97 GLY A CA 1
ATOM 762 C C . GLY A 1 97 ? -12.069 5.380 5.609 1.00 92.19 97 GLY A C 1
ATOM 763 O O . GLY A 1 97 ? -12.133 6.561 5.271 1.00 92.19 97 GLY A O 1
ATOM 764 N N . LEU A 1 98 ? -13.037 4.496 5.339 1.00 91.25 98 LEU A N 1
ATOM 765 C CA . LEU A 1 98 ? -14.281 4.844 4.648 1.00 91.25 98 LEU A CA 1
ATOM 766 C C . LEU A 1 98 ? -15.031 5.941 5.403 1.00 91.25 98 LEU A C 1
ATOM 768 O O . LEU A 1 98 ? -15.386 6.948 4.801 1.00 91.25 98 LEU A O 1
ATOM 772 N N . GLU A 1 99 ? -15.224 5.782 6.711 1.00 91.94 99 GLU A N 1
ATOM 773 C CA . GLU A 1 99 ? -15.922 6.756 7.555 1.00 91.94 99 GLU A CA 1
ATOM 774 C C . GLU A 1 99 ? -15.237 8.127 7.558 1.00 91.94 99 GLU A C 1
ATOM 776 O O . GLU A 1 99 ? -15.906 9.160 7.504 1.00 91.94 99 GLU A O 1
ATOM 781 N N . LYS A 1 100 ? -13.902 8.144 7.576 1.00 88.25 100 LYS A N 1
ATOM 782 C CA . LYS A 1 100 ? -13.103 9.371 7.576 1.00 88.25 100 LYS A CA 1
ATOM 783 C C . LYS A 1 100 ? -13.157 10.128 6.249 1.00 88.25 100 LYS A C 1
ATOM 785 O O . LYS A 1 100 ? -13.138 11.359 6.256 1.00 88.25 100 LYS A O 1
ATOM 790 N N . ASP A 1 101 ? -13.203 9.404 5.135 1.00 83.88 101 ASP A N 1
ATOM 791 C CA . ASP A 1 101 ? -13.207 9.977 3.786 1.00 83.88 101 ASP A CA 1
ATOM 792 C C . ASP A 1 101 ? -14.624 10.214 3.232 1.00 83.88 101 ASP A C 1
ATOM 794 O O . ASP A 1 101 ? -14.779 10.771 2.140 1.00 83.88 101 ASP A O 1
ATOM 798 N N . LEU A 1 102 ? -15.673 9.857 3.986 1.00 82.81 102 LEU A N 1
ATOM 799 C CA . LEU A 1 102 ? -17.040 10.242 3.652 1.00 82.81 102 LEU A CA 1
ATOM 800 C C . LEU A 1 102 ? -17.145 11.773 3.575 1.00 82.81 102 LEU A C 1
ATOM 802 O O . LEU A 1 102 ? -16.668 12.480 4.470 1.00 82.81 102 LEU A O 1
ATOM 806 N N . PRO A 1 103 ? -17.818 12.323 2.547 1.00 75.69 103 PRO A N 1
ATOM 807 C CA . PRO A 1 103 ? -18.119 13.741 2.523 1.00 75.69 103 PRO A CA 1
ATOM 808 C C . PRO A 1 103 ? -18.920 14.060 3.781 1.00 75.69 103 PRO A C 1
ATOM 810 O O . PRO A 1 103 ? -20.032 13.556 3.961 1.00 75.69 103 PRO A O 1
ATOM 813 N N . SER A 1 104 ? -18.347 14.878 4.673 1.00 65.69 104 SER A N 1
ATOM 814 C CA . SER A 1 104 ? -19.062 15.316 5.864 1.00 65.69 104 SER A CA 1
ATOM 815 C C . SER A 1 104 ? -20.365 15.923 5.366 1.00 65.69 104 SER A C 1
ATOM 817 O O . SER A 1 104 ? -20.333 16.931 4.650 1.00 65.69 104 SER A O 1
ATOM 819 N N . SER A 1 105 ? -21.497 15.312 5.705 1.00 59.72 105 SER A N 1
ATOM 820 C CA . SER A 1 105 ? -22.797 15.936 5.515 1.00 59.72 105 SER A CA 1
ATOM 821 C C . SER A 1 105 ? -22.824 17.135 6.453 1.00 59.72 105 SER A C 1
ATOM 823 O O . SER A 1 105 ? -23.332 17.062 7.569 1.00 59.72 105 SER A O 1
ATOM 825 N N . LYS A 1 106 ? -22.190 18.242 6.048 1.00 56.91 106 LYS A N 1
ATOM 826 C CA . LYS A 1 106 ? -22.360 19.528 6.701 1.00 56.91 106 LYS A CA 1
ATOM 827 C C . LYS A 1 106 ? -23.827 19.832 6.491 1.00 56.91 106 LYS A C 1
ATOM 829 O O . LYS A 1 106 ? -24.217 20.255 5.408 1.00 56.91 106 LYS A O 1
ATOM 834 N N . LYS A 1 107 ? -24.642 19.568 7.514 1.00 53.69 107 LYS A N 1
ATOM 835 C CA . LYS A 1 107 ? -25.946 20.203 7.650 1.00 53.69 107 LYS A CA 1
ATOM 836 C C . LYS A 1 107 ? -25.647 21.689 7.522 1.00 53.69 107 LYS A C 1
ATOM 838 O O . LYS A 1 107 ? -25.077 22.281 8.436 1.00 53.69 107 LYS A O 1
ATOM 843 N N . SER A 1 108 ? -25.909 22.260 6.353 1.00 58.44 108 SER A N 1
ATOM 844 C CA . SER A 1 108 ? -25.916 23.699 6.181 1.00 58.44 108 SER A CA 1
ATOM 845 C C . SER A 1 108 ? -26.953 24.192 7.175 1.00 58.44 108 SER A C 1
ATOM 847 O O . SER A 1 108 ? -28.150 24.004 6.969 1.00 58.44 108 SER A O 1
ATOM 849 N N . ALA A 1 109 ? -26.499 24.709 8.313 1.00 56.78 109 ALA A N 1
ATOM 850 C CA . ALA A 1 109 ? -27.365 25.405 9.236 1.00 56.78 109 ALA A CA 1
ATOM 851 C C . ALA A 1 109 ? -27.815 26.665 8.499 1.00 56.78 109 ALA A C 1
ATOM 853 O O . ALA A 1 109 ? -27.116 27.678 8.489 1.00 56.78 109 ALA A O 1
ATOM 854 N N . SER A 1 110 ? -28.942 26.562 7.800 1.00 59.16 110 SER A N 1
ATOM 855 C CA . SER A 1 110 ? -29.644 27.688 7.214 1.00 59.16 110 SER A CA 1
ATOM 856 C C . SER A 1 110 ? -30.043 28.588 8.378 1.00 59.16 110 SER A C 1
ATOM 858 O O . SER A 1 110 ? -31.062 28.367 9.028 1.00 59.16 110 SER A O 1
ATOM 860 N N . LYS A 1 111 ? -29.210 29.580 8.707 1.00 52.16 111 LYS A N 1
ATOM 861 C CA . LYS A 1 111 ? -29.643 30.700 9.540 1.00 52.16 111 LYS A CA 1
ATOM 862 C C . LYS A 1 111 ? -30.658 31.481 8.711 1.00 52.16 111 LYS A C 1
ATOM 864 O O . LYS A 1 111 ? -30.286 32.362 7.942 1.00 52.16 111 LYS A O 1
ATOM 869 N N . ALA A 1 112 ? -31.929 31.113 8.849 1.00 54.47 112 ALA A N 1
ATOM 870 C CA . ALA A 1 112 ? -33.035 31.992 8.518 1.00 54.47 112 ALA A CA 1
ATOM 871 C C . ALA A 1 112 ? -32.868 33.251 9.377 1.00 54.47 112 ALA A C 1
ATOM 873 O O . ALA A 1 112 ? -32.833 33.177 10.606 1.00 54.47 112 ALA A O 1
ATOM 874 N N . LYS A 1 113 ? -32.650 34.384 8.716 1.00 52.69 113 LYS A N 1
ATOM 875 C CA . LYS A 1 113 ? -32.560 35.694 9.347 1.00 52.69 113 LYS A CA 1
ATOM 876 C C . LYS A 1 113 ? -33.945 36.318 9.207 1.00 52.69 113 LYS A C 1
ATOM 878 O O . LYS A 1 113 ? -34.352 36.614 8.087 1.00 52.69 113 LYS A O 1
ATOM 883 N N . GLY A 1 114 ? -34.678 36.353 10.319 1.00 53.03 114 GLY A N 1
ATOM 884 C CA . GLY A 1 114 ? -35.849 37.214 10.487 1.00 53.03 114 GLY A CA 1
ATOM 885 C C . GLY A 1 114 ? -35.425 38.638 10.800 1.00 53.03 114 GLY A C 1
ATOM 886 O O . GLY A 1 114 ? -34.254 38.816 11.221 1.00 53.03 114 GLY A O 1
#

pLDDT: mean 82.19, std 18.71, range [37.72, 96.81]

Secondary structure (DSSP, 8-state):
---------TT-SSS-PPTT-EEEEE-TTS-EEEEEE--GGGS-GGGS-S-PPTTPEEEEETTS--EEEE-HHHHHHHHHHHHHHTTT-HHHHHHHHHHHHS------------

Radius of gyration: 20.48 Å; chains: 1; bounding box: 59×80×37 Å

Organism: Trifolium subterraneum (NCBI:txid3900)

InterPro domains:
  IPR000313 PWWP domain [PF00855] (20-97)
  IPR000313 PWWP domain [PS50812] (19-67)

Foldseek 3Di:
DDDDDDDPPPPPDQPDDDAQDWFWAQDPLRATFIWGFHDPVVDDPVQDDPDADPQWTWIATPPDRHIDTDNRNVRRVVVVVVCVVVVNPPVVSVVVSCVSPPDPPPPPPPPPDD

Sequence (114 aa):
MEKGKNQINEGEAADSVAFGDVIYVKLRSGSWWPAQVVDDKSILSSLKPRNRRAGDVLVRIYGSHTFLNVNPVRSCSEFETILKNNNGDLRKILQEGLEKDLPSSKKSASKAKG